Protein AF-A0A9E2YIN1-F1 (afdb_monomer_lite)

Secondary structure (DSSP, 8-state):
-PPPPPPPPPPPPP-HHHHHHHHHHHHHHTTS-TT-----TT-EEEETTEEEEEEEEEE-STTS-TT-TTTTTS--EEEEEEEETTT--EEEEE-----TTHHHHTT---EEE-SSSTTS-EEEGGG-

Radius of gyration: 19.51 Å; chains: 1; bounding box: 66×37×39 Å

Structure (mmCIF, N/CA/C/O backbone):
data_AF-A0A9E2YIN1-F1
#
_entry.id   AF-A0A9E2YIN1-F1
#
loop_
_atom_site.group_PDB
_atom_site.id
_atom_site.type_symbol
_atom_site.label_atom_id
_atom_site.label_alt_id
_atom_site.label_comp_id
_atom_site.label_asym_id
_atom_site.label_entity_id
_atom_site.label_seq_id
_atom_site.pdbx_PDB_ins_code
_atom_site.Cartn_x
_atom_site.Cartn_y
_atom_site.Cartn_z
_atom_site.occupancy
_atom_site.B_iso_or_equiv
_atom_site.auth_seq_id
_atom_site.auth_comp_id
_atom_site.auth_asym_id
_atom_site.auth_atom_id
_atom_site.pdbx_PDB_model_num
ATOM 1 N N . MET A 1 1 ? -46.790 -25.873 -21.685 1.00 51.44 1 MET A N 1
ATOM 2 C CA . MET A 1 1 ? -46.285 -25.419 -20.375 1.00 51.44 1 MET A CA 1
ATOM 3 C C . MET A 1 1 ? -44.966 -24.731 -20.684 1.00 51.44 1 MET A C 1
ATOM 5 O O . MET A 1 1 ? -44.085 -25.409 -21.189 1.00 51.44 1 MET A O 1
ATOM 9 N N . ALA A 1 2 ? -44.911 -23.400 -20.616 1.00 52.38 2 ALA A N 1
ATOM 10 C CA . ALA A 1 2 ? -43.722 -22.633 -21.004 1.00 52.38 2 ALA A CA 1
ATOM 11 C C . ALA A 1 2 ? -42.735 -22.589 -19.828 1.00 52.38 2 ALA A C 1
ATOM 13 O O . ALA A 1 2 ? -43.175 -22.427 -18.689 1.00 52.38 2 ALA A O 1
ATOM 14 N N . GLU A 1 3 ? -41.443 -22.782 -20.100 1.00 50.84 3 GLU A N 1
ATOM 15 C CA . GLU A 1 3 ? -40.378 -22.613 -19.105 1.00 50.84 3 GLU A CA 1
ATOM 16 C C . GLU A 1 3 ? -40.342 -21.162 -18.599 1.00 50.84 3 GLU A C 1
ATOM 18 O O . GLU A 1 3 ? -40.541 -20.240 -19.396 1.00 50.84 3 GLU A O 1
ATOM 23 N N . PRO A 1 4 ? -40.119 -20.938 -17.292 1.00 63.31 4 PRO A N 1
ATOM 24 C CA . PRO A 1 4 ? -39.957 -19.596 -16.756 1.00 63.31 4 PRO A CA 1
ATOM 25 C C . PRO A 1 4 ? -38.671 -18.969 -17.303 1.00 63.31 4 PRO A C 1
ATOM 27 O O . PRO A 1 4 ? -37.609 -19.588 -17.306 1.00 63.31 4 PRO A O 1
ATOM 30 N N . GLU A 1 5 ? -38.795 -17.730 -17.767 1.00 61.91 5 GLU A N 1
ATOM 31 C CA . GLU A 1 5 ? -37.698 -16.919 -18.286 1.00 61.91 5 GLU A CA 1
ATOM 32 C C . GLU A 1 5 ? -36.596 -16.764 -17.215 1.00 61.91 5 GLU A C 1
ATOM 34 O O . GLU A 1 5 ? -36.911 -16.477 -16.053 1.00 61.91 5 GLU A O 1
ATOM 39 N N . PRO A 1 6 ? -35.311 -16.990 -17.551 1.00 69.25 6 PRO A N 1
ATOM 40 C CA . PRO A 1 6 ? -34.226 -16.892 -16.585 1.00 69.25 6 PRO A CA 1
ATOM 41 C C . PRO A 1 6 ? -34.113 -15.457 -16.066 1.00 69.25 6 PRO A C 1
ATOM 43 O O . PRO A 1 6 ? -34.046 -14.502 -16.838 1.00 69.25 6 PRO A O 1
ATOM 46 N N . ALA A 1 7 ? -34.086 -15.309 -14.740 1.00 68.88 7 ALA A N 1
ATOM 47 C CA . ALA A 1 7 ? -33.934 -14.013 -14.098 1.00 68.88 7 ALA A CA 1
ATOM 48 C C . ALA A 1 7 ? -32.622 -13.352 -14.550 1.00 68.88 7 ALA A C 1
ATOM 50 O O . ALA A 1 7 ? -31.533 -13.879 -14.316 1.00 68.88 7 ALA A O 1
ATOM 51 N N . MET A 1 8 ? -32.740 -12.193 -15.199 1.00 67.06 8 MET A N 1
ATOM 52 C CA . MET A 1 8 ? -31.604 -11.342 -15.541 1.00 67.06 8 MET A CA 1
ATOM 53 C C . MET A 1 8 ? -30.838 -10.978 -14.258 1.00 67.06 8 MET A C 1
ATOM 55 O O . MET A 1 8 ? -31.461 -10.472 -13.319 1.00 67.06 8 MET A O 1
ATOM 59 N N . PRO A 1 9 ? -29.514 -11.208 -14.183 1.00 64.81 9 PRO A N 1
ATOM 60 C CA . PRO A 1 9 ? -28.732 -10.801 -13.026 1.00 64.81 9 PRO A CA 1
ATOM 61 C C . PRO A 1 9 ? -28.793 -9.277 -12.889 1.00 64.81 9 PRO A C 1
ATOM 63 O O . PRO A 1 9 ? -28.472 -8.538 -13.820 1.00 64.81 9 PRO A O 1
ATOM 66 N N . THR A 1 10 ? -29.232 -8.797 -11.728 1.00 65.88 10 THR A N 1
ATOM 67 C CA . THR A 1 10 ? -29.181 -7.370 -11.397 1.00 65.88 10 THR A CA 1
ATOM 68 C C . THR A 1 10 ? -27.727 -6.891 -11.404 1.00 65.88 10 THR A C 1
ATOM 70 O O . THR A 1 10 ? -26.881 -7.566 -10.811 1.00 65.88 10 THR A O 1
ATOM 73 N N . PRO A 1 11 ? -27.420 -5.735 -12.023 1.00 62.16 11 PRO A N 1
ATOM 74 C CA . PRO A 1 11 ? -26.081 -5.160 -11.982 1.00 62.16 11 PRO A CA 1
ATOM 75 C C . PRO A 1 11 ? -25.655 -4.925 -10.532 1.00 62.16 11 PRO A C 1
ATOM 77 O O . PRO A 1 11 ? -26.439 -4.413 -9.731 1.00 62.16 11 PRO A O 1
ATOM 80 N N . SER A 1 12 ? -24.420 -5.280 -10.188 1.00 73.75 12 SER A N 1
ATOM 81 C CA . SER A 1 12 ? -23.845 -4.921 -8.896 1.00 73.75 12 SER A CA 1
ATOM 82 C C . SER A 1 12 ? -23.711 -3.399 -8.804 1.00 73.75 12 SER A C 1
ATOM 84 O O . SER A 1 12 ? -23.042 -2.759 -9.615 1.00 73.75 12 SER A O 1
ATOM 86 N N . THR A 1 13 ? -24.360 -2.799 -7.809 1.00 84.81 13 THR A N 1
ATOM 87 C CA . THR A 1 13 ? -24.175 -1.380 -7.497 1.00 84.81 13 THR A CA 1
ATOM 88 C C . THR A 1 13 ? -22.783 -1.182 -6.901 1.00 84.81 13 THR A C 1
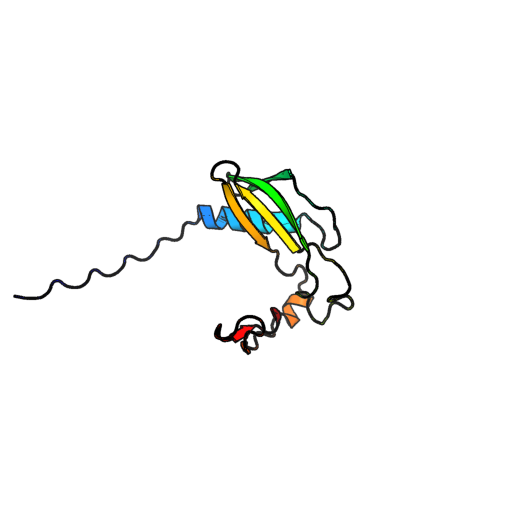ATOM 90 O O . THR A 1 13 ? -22.422 -1.848 -5.932 1.00 84.81 13 THR A O 1
ATOM 93 N N . VAL A 1 14 ? -22.003 -0.256 -7.459 1.00 84.81 14 VAL A N 1
ATOM 94 C CA . VAL A 1 14 ? -20.684 0.113 -6.925 1.00 84.81 14 VAL A CA 1
ATOM 95 C C . VAL A 1 14 ? -20.828 0.669 -5.503 1.00 84.81 14 VAL A C 1
ATOM 97 O O . VAL A 1 14 ? -21.575 1.623 -5.277 1.00 84.81 14 VAL A O 1
ATOM 100 N N . ASN A 1 15 ? -20.080 0.109 -4.547 1.00 91.38 15 ASN A N 1
ATOM 101 C CA . ASN A 1 15 ? -19.981 0.646 -3.190 1.00 91.38 15 ASN A CA 1
ATOM 102 C C . ASN A 1 15 ? -18.924 1.761 -3.139 1.00 91.38 15 ASN A C 1
ATOM 104 O O . ASN A 1 15 ? -17.736 1.516 -2.936 1.00 91.38 15 ASN A O 1
ATOM 108 N N . VAL A 1 16 ? -19.368 3.004 -3.331 1.00 91.50 16 VAL A N 1
ATOM 109 C CA . VAL A 1 16 ? -18.485 4.182 -3.375 1.00 91.50 16 VAL A CA 1
ATOM 110 C C . VAL A 1 16 ? -17.755 4.410 -2.047 1.00 91.50 16 VAL A C 1
ATOM 112 O O . VAL A 1 16 ? -16.597 4.817 -2.053 1.00 91.50 16 VAL A O 1
ATOM 115 N N . THR A 1 17 ? -18.387 4.117 -0.909 1.00 93.25 17 THR A N 1
ATOM 116 C CA . THR A 1 17 ? -17.756 4.272 0.411 1.00 93.25 17 THR A CA 1
ATOM 117 C C . THR A 1 17 ? -16.545 3.359 0.553 1.00 93.25 17 THR A C 1
ATOM 119 O O . THR A 1 17 ? -15.476 3.814 0.952 1.00 93.25 17 THR A O 1
ATOM 122 N N . GLN A 1 18 ? -16.688 2.097 0.150 1.00 93.12 18 GLN A N 1
ATOM 123 C CA . GLN A 1 18 ? -15.590 1.135 0.169 1.00 93.12 18 GLN A CA 1
ATOM 124 C C . GLN A 1 18 ? -14.479 1.518 -0.823 1.00 93.12 18 GLN A C 1
ATOM 126 O O . GLN A 1 18 ? -13.297 1.407 -0.506 1.00 93.12 18 GLN A O 1
ATOM 131 N N . ALA A 1 19 ? -14.840 2.036 -2.000 1.00 92.69 19 ALA A N 1
ATOM 132 C CA . ALA A 1 19 ? -13.857 2.535 -2.959 1.00 92.69 19 ALA A CA 1
ATOM 133 C C . ALA A 1 19 ? -13.032 3.703 -2.383 1.00 92.69 19 ALA A C 1
ATOM 135 O O . ALA A 1 19 ? -11.810 3.713 -2.502 1.00 92.69 19 ALA A O 1
ATOM 136 N N . ILE A 1 20 ? -13.679 4.659 -1.704 1.00 94.19 20 ILE A N 1
ATOM 137 C CA . ILE A 1 20 ? -12.998 5.787 -1.048 1.00 94.19 20 ILE A CA 1
ATOM 138 C C . ILE A 1 20 ? -12.091 5.302 0.089 1.00 94.19 20 ILE A C 1
ATOM 140 O O . ILE A 1 20 ? -10.967 5.785 0.208 1.00 94.19 20 ILE A O 1
ATOM 144 N N . GLN A 1 21 ? -12.549 4.346 0.900 1.00 95.62 21 GLN A N 1
ATOM 145 C CA . GLN A 1 21 ? -11.752 3.728 1.964 1.00 95.62 21 GLN A CA 1
ATOM 146 C C . GLN A 1 21 ? -10.437 3.163 1.417 1.00 95.62 21 GLN A C 1
ATOM 148 O O . GLN A 1 21 ? -9.368 3.519 1.912 1.00 95.62 21 GLN A O 1
ATOM 153 N N . PHE A 1 22 ? -10.487 2.343 0.366 1.00 95.44 22 PHE A N 1
ATOM 154 C CA . PHE A 1 22 ? -9.270 1.766 -0.208 1.00 95.44 22 PHE A CA 1
ATOM 155 C C . PHE A 1 22 ? -8.410 2.792 -0.950 1.00 95.44 22 PHE A C 1
ATOM 157 O O . PHE A 1 22 ? -7.188 2.732 -0.847 1.00 95.44 22 PHE A O 1
ATOM 164 N N . ALA A 1 23 ? -9.009 3.786 -1.610 1.00 93.81 23 ALA A N 1
ATOM 165 C CA . ALA A 1 23 ? -8.252 4.885 -2.206 1.00 93.81 23 ALA A CA 1
ATOM 166 C C . ALA A 1 23 ? -7.465 5.679 -1.149 1.00 93.81 23 ALA A C 1
ATOM 168 O O . ALA A 1 23 ? -6.315 6.044 -1.376 1.00 93.81 23 ALA A O 1
ATOM 169 N N . GLN A 1 24 ? -8.051 5.912 0.027 1.00 95.81 24 GLN A N 1
ATOM 170 C CA . GLN A 1 24 ? -7.358 6.565 1.140 1.00 95.81 24 GLN A CA 1
ATOM 171 C C . GLN A 1 24 ? -6.263 5.682 1.744 1.00 95.81 24 GLN A C 1
ATOM 173 O O . GLN A 1 24 ? -5.221 6.204 2.133 1.00 95.81 24 GLN A O 1
ATOM 178 N N . LEU A 1 25 ? -6.470 4.362 1.781 1.00 95.50 25 LEU A N 1
ATOM 179 C CA . LEU A 1 25 ? -5.455 3.410 2.227 1.00 95.50 25 LEU A CA 1
ATOM 180 C C . LEU A 1 25 ? -4.232 3.419 1.297 1.00 95.50 25 LEU A C 1
ATOM 182 O O . LEU A 1 25 ? -3.106 3.487 1.776 1.00 95.50 25 LEU A O 1
ATOM 186 N N . VAL A 1 26 ? -4.453 3.432 -0.021 1.00 94.38 26 VAL A N 1
ATOM 187 C CA . VAL A 1 26 ? -3.383 3.608 -1.016 1.00 94.38 26 VAL A CA 1
ATOM 188 C C . VAL A 1 26 ? -2.744 4.988 -0.874 1.00 94.38 26 VAL A C 1
ATOM 190 O O . VAL A 1 26 ? -1.531 5.102 -0.824 1.00 94.38 26 VAL A O 1
ATOM 193 N N . ASN A 1 27 ? -3.524 6.058 -0.713 1.00 93.12 27 ASN A N 1
ATOM 194 C CA . ASN A 1 27 ? -2.957 7.394 -0.517 1.00 93.12 27 ASN A CA 1
ATOM 195 C C . ASN A 1 27 ? -2.048 7.483 0.727 1.00 93.12 27 ASN A C 1
ATOM 197 O O . ASN A 1 27 ? -1.092 8.254 0.741 1.00 93.12 27 ASN A O 1
ATOM 201 N N . ALA A 1 28 ? -2.315 6.692 1.770 1.00 92.94 28 ALA A N 1
ATOM 202 C CA .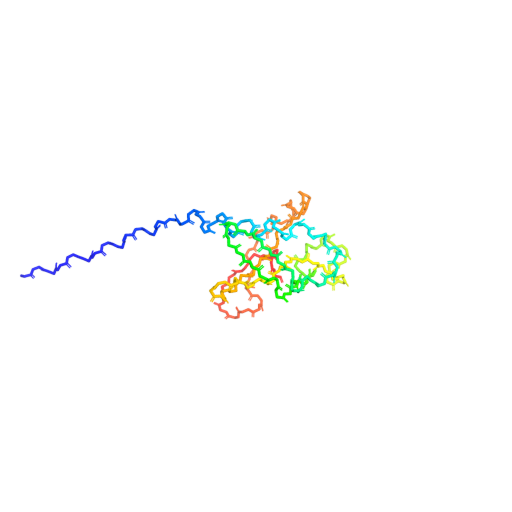 ALA A 1 28 ? -1.487 6.661 2.971 1.00 92.94 28 ALA A CA 1
ATOM 203 C C . ALA A 1 28 ? -0.072 6.108 2.728 1.00 92.94 28 ALA A C 1
ATOM 205 O O . ALA A 1 28 ? 0.851 6.490 3.448 1.00 92.94 28 ALA A O 1
ATOM 206 N N . THR A 1 29 ? 0.134 5.256 1.718 1.00 91.94 29 THR A N 1
ATOM 207 C CA . THR A 1 29 ? 1.467 4.707 1.417 1.00 91.94 29 THR A CA 1
ATOM 208 C C . THR A 1 29 ? 2.413 5.786 0.888 1.00 91.94 29 THR A C 1
ATOM 210 O O . THR A 1 29 ? 3.598 5.754 1.203 1.00 91.94 29 THR A O 1
ATOM 213 N N . TYR A 1 30 ? 1.889 6.802 0.194 1.00 89.31 30 TYR A N 1
ATOM 214 C CA . TYR A 1 30 ? 2.657 7.951 -0.313 1.00 89.31 30 TYR A CA 1
ATOM 215 C C . TYR A 1 30 ? 3.188 8.890 0.786 1.00 89.31 30 TYR A C 1
ATOM 217 O O . TYR A 1 30 ? 3.959 9.804 0.505 1.00 89.31 30 TYR A O 1
ATOM 225 N N . ALA A 1 31 ? 2.803 8.691 2.053 1.00 87.69 31 ALA A N 1
ATOM 226 C CA . ALA A 1 31 ? 3.418 9.401 3.177 1.00 87.69 31 ALA A CA 1
ATOM 227 C C . ALA A 1 31 ? 4.814 8.853 3.539 1.00 87.69 31 ALA A C 1
ATOM 229 O O . ALA A 1 31 ? 5.548 9.499 4.290 1.00 87.69 31 ALA A O 1
ATOM 230 N N . THR A 1 32 ? 5.172 7.667 3.036 1.00 85.88 32 THR A N 1
ATOM 231 C CA . THR A 1 32 ? 6.485 7.045 3.233 1.00 85.88 32 THR A CA 1
ATOM 232 C C . THR A 1 32 ? 7.327 7.277 1.988 1.00 85.88 32 THR A C 1
ATOM 234 O O . THR A 1 32 ? 6.937 6.890 0.889 1.00 85.88 32 THR A O 1
ATOM 237 N N . LEU A 1 33 ? 8.486 7.917 2.153 1.00 86.25 33 LEU A N 1
ATOM 238 C CA . LEU A 1 33 ? 9.405 8.120 1.035 1.00 86.25 33 LEU A CA 1
ATOM 239 C C . LEU A 1 33 ? 9.922 6.763 0.525 1.00 86.25 33 LEU A C 1
ATOM 241 O O . LEU A 1 33 ? 10.164 5.880 1.347 1.00 86.25 33 LEU A O 1
ATOM 245 N N . PRO A 1 34 ? 10.169 6.604 -0.790 1.00 83.38 34 PRO A N 1
ATOM 246 C CA . PRO A 1 34 ? 10.704 5.366 -1.359 1.00 83.38 34 PRO A CA 1
ATOM 247 C C . PRO A 1 34 ? 11.903 4.775 -0.599 1.00 83.38 34 PRO A C 1
ATOM 249 O O . PRO A 1 34 ? 11.906 3.588 -0.294 1.00 83.38 34 PRO A O 1
ATOM 252 N N . GLY A 1 35 ? 12.881 5.608 -0.233 1.00 84.75 35 GLY A N 1
ATOM 253 C CA . GLY A 1 35 ? 14.083 5.177 0.491 1.00 84.75 35 GLY A CA 1
ATOM 254 C C . GLY A 1 35 ? 13.927 5.039 2.012 1.00 84.75 35 GLY A C 1
ATOM 255 O O . GLY A 1 35 ? 14.919 4.802 2.698 1.00 84.75 35 GLY A O 1
ATOM 256 N N . ASP A 1 36 ? 12.729 5.231 2.574 1.00 89.25 36 ASP A N 1
ATOM 257 C CA . ASP A 1 36 ? 12.484 4.986 3.999 1.00 89.25 36 ASP A CA 1
ATOM 258 C C . ASP A 1 36 ? 12.194 3.499 4.242 1.00 89.25 36 ASP A C 1
ATOM 260 O O . ASP A 1 36 ? 11.074 3.021 4.061 1.00 89.25 36 ASP A O 1
ATOM 264 N N . LEU A 1 37 ? 13.223 2.783 4.700 1.00 92.00 37 LEU A N 1
ATOM 265 C CA . LEU A 1 37 ? 13.181 1.348 5.006 1.00 92.00 37 LEU A CA 1
ATOM 266 C C . LEU A 1 37 ? 12.700 1.033 6.429 1.00 92.00 37 LEU A C 1
ATOM 268 O O . LEU A 1 37 ? 12.887 -0.073 6.946 1.00 92.00 37 LEU A O 1
ATOM 272 N N . THR A 1 38 ? 12.097 2.008 7.109 1.00 95.12 38 THR A N 1
ATOM 273 C CA . THR A 1 38 ? 11.533 1.786 8.438 1.00 95.12 38 THR A CA 1
ATOM 274 C C . THR A 1 38 ? 10.285 0.915 8.335 1.00 95.12 38 THR A C 1
ATOM 276 O O . THR A 1 38 ? 9.265 1.323 7.774 1.00 95.12 38 THR A O 1
ATOM 279 N N . ASN A 1 39 ? 10.320 -0.265 8.964 1.00 95.44 39 ASN A N 1
ATOM 280 C CA . ASN A 1 39 ? 9.121 -1.087 9.088 1.00 95.44 39 ASN A CA 1
ATOM 281 C C . ASN A 1 39 ? 8.094 -0.385 9.990 1.00 95.44 39 ASN A C 1
ATOM 283 O O . ASN A 1 39 ? 8.383 -0.057 11.142 1.00 95.44 39 ASN A O 1
ATOM 287 N N . ARG A 1 40 ? 6.887 -0.174 9.462 1.00 95.62 40 ARG A N 1
ATOM 288 C CA . ARG A 1 40 ? 5.785 0.537 10.120 1.00 95.62 40 ARG A CA 1
ATOM 289 C C . ARG A 1 40 ? 4.863 -0.379 10.933 1.00 95.62 40 ARG A C 1
ATOM 291 O O . ARG A 1 40 ? 3.798 0.062 11.352 1.00 95.62 40 ARG A O 1
ATOM 298 N N . ALA A 1 41 ? 5.241 -1.636 11.162 1.00 97.38 41 ALA A N 1
ATOM 299 C CA . ALA A 1 41 ? 4.475 -2.581 11.974 1.00 97.38 41 ALA A CA 1
ATOM 300 C C . ALA A 1 41 ? 4.007 -1.974 13.316 1.00 97.38 41 ALA A C 1
ATOM 302 O O . ALA A 1 41 ? 4.782 -1.354 14.047 1.00 97.38 41 ALA A O 1
ATOM 303 N N . GLY A 1 42 ? 2.729 -2.161 13.644 1.00 97.19 42 GLY A N 1
ATOM 304 C CA . GLY A 1 42 ? 2.071 -1.617 14.834 1.00 97.19 42 GLY A CA 1
ATOM 305 C C . GLY A 1 42 ? 1.591 -0.167 14.707 1.00 97.19 42 GLY A C 1
ATOM 306 O O . GLY A 1 42 ? 0.953 0.337 15.630 1.00 97.19 42 GLY A O 1
ATOM 307 N N . GLN A 1 43 ? 1.865 0.519 13.594 1.00 97.31 43 GLN A N 1
ATOM 308 C CA . GLN A 1 43 ? 1.342 1.862 13.359 1.00 97.31 43 GLN A CA 1
ATOM 309 C C . GLN A 1 43 ? -0.176 1.820 13.139 1.00 97.31 43 GLN A C 1
ATOM 311 O O . GLN A 1 43 ? -0.668 1.067 12.301 1.00 97.31 43 GLN A O 1
ATOM 316 N N . ALA A 1 44 ? -0.908 2.676 13.853 1.00 97.19 44 ALA A N 1
ATOM 317 C CA . ALA A 1 44 ? -2.330 2.890 13.610 1.00 97.19 44 ALA A CA 1
ATOM 318 C C . ALA A 1 44 ? -2.551 3.753 12.357 1.00 97.19 44 ALA A C 1
ATOM 320 O O . ALA A 1 44 ? -1.840 4.739 12.127 1.00 97.19 44 ALA A O 1
ATOM 321 N N . LEU A 1 45 ? -3.563 3.401 11.572 1.00 95.69 45 LEU A N 1
ATOM 322 C CA . LEU A 1 45 ? -3.952 4.079 10.344 1.00 95.69 45 LEU A CA 1
ATOM 323 C C . LEU A 1 45 ? -5.479 4.139 10.258 1.00 95.69 45 LEU A C 1
ATOM 325 O O . LEU A 1 45 ? -6.150 3.165 10.565 1.00 95.69 45 LEU A O 1
ATOM 329 N N . SER A 1 46 ? -6.034 5.264 9.807 1.00 96.12 46 SER A N 1
ATOM 330 C CA . SER A 1 46 ? -7.478 5.394 9.586 1.00 96.12 46 SER A CA 1
ATOM 331 C C . SER A 1 46 ? -7.747 5.793 8.140 1.00 96.12 46 SER A C 1
ATOM 333 O O . SER A 1 46 ? -7.150 6.745 7.632 1.00 96.12 46 SER A O 1
ATOM 335 N N . ALA A 1 47 ? -8.625 5.051 7.468 1.00 95.31 47 ALA A N 1
ATOM 336 C CA . ALA A 1 47 ? -8.999 5.263 6.075 1.00 95.31 47 ALA A CA 1
ATOM 337 C C . ALA A 1 47 ? -10.494 4.982 5.892 1.00 95.31 47 ALA A C 1
ATOM 339 O O . ALA A 1 47 ? -11.000 3.932 6.273 1.00 95.31 47 ALA A O 1
ATOM 340 N N . GLY A 1 48 ? -11.232 5.937 5.332 1.00 92.69 48 GLY A N 1
ATOM 341 C CA . GLY A 1 48 ? -12.673 5.829 5.093 1.00 92.69 48 GLY A CA 1
ATOM 342 C C . GLY A 1 48 ? -13.520 5.699 6.362 1.00 92.69 48 GLY A C 1
ATOM 343 O O . GLY A 1 48 ? -14.654 5.239 6.280 1.00 92.69 48 GLY A O 1
ATOM 344 N N . GLY A 1 49 ? -12.985 6.078 7.528 1.00 92.81 49 GLY A N 1
ATOM 345 C CA . GLY A 1 49 ? -13.621 5.843 8.831 1.00 92.81 49 GLY A CA 1
ATOM 346 C C . GLY A 1 49 ? -13.439 4.421 9.373 1.00 92.81 49 GLY A C 1
ATOM 347 O O . GLY A 1 49 ? -14.110 4.050 10.337 1.00 92.81 49 GLY A O 1
ATOM 348 N N . VAL A 1 50 ? -12.555 3.634 8.755 1.00 96.44 50 VAL A N 1
ATOM 349 C CA . VAL A 1 50 ? -12.117 2.322 9.232 1.00 96.44 50 VAL A CA 1
ATOM 350 C C . VAL A 1 50 ? -10.713 2.445 9.801 1.00 96.44 50 VAL A C 1
ATOM 352 O O . VAL A 1 50 ? -9.840 3.056 9.183 1.00 96.44 50 VAL A O 1
ATOM 355 N N . ASP A 1 51 ? -10.522 1.859 10.977 1.00 98.06 51 ASP A N 1
ATOM 356 C CA . ASP A 1 51 ? -9.249 1.846 11.682 1.00 98.06 51 ASP A CA 1
ATOM 357 C C . ASP A 1 51 ? -8.515 0.533 11.403 1.00 98.06 51 ASP A C 1
ATOM 359 O O . ASP A 1 51 ? -9.104 -0.554 11.412 1.00 98.06 51 ASP A O 1
ATOM 363 N N 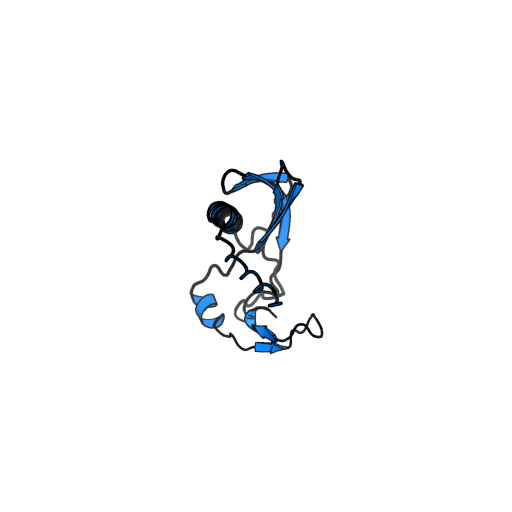. TYR A 1 52 ? -7.226 0.666 11.124 1.00 98.31 52 TYR A N 1
ATOM 364 C CA . TYR A 1 52 ? -6.321 -0.413 10.790 1.00 98.31 52 TYR A CA 1
ATOM 365 C C . TYR A 1 52 ? -5.054 -0.325 11.626 1.00 98.31 52 TYR A C 1
ATOM 367 O O . TYR A 1 52 ? -4.540 0.760 11.917 1.00 98.31 52 TYR A O 1
ATOM 375 N N . THR A 1 53 ? -4.459 -1.486 11.850 1.00 98.44 53 THR A N 1
ATOM 376 C CA . THR A 1 53 ? -3.090 -1.622 12.323 1.00 98.44 53 THR A CA 1
ATOM 377 C C . THR A 1 53 ? -2.206 -2.107 11.180 1.00 98.44 53 THR A C 1
ATOM 379 O O . THR A 1 53 ? -2.494 -3.116 10.531 1.00 98.44 53 THR A O 1
ATOM 382 N N . VAL A 1 54 ? -1.104 -1.404 10.923 1.00 97.88 54 VAL A N 1
ATOM 383 C CA . VAL A 1 54 ? -0.087 -1.869 9.975 1.00 97.88 54 VAL A CA 1
ATOM 384 C C . VAL A 1 54 ? 0.553 -3.137 10.529 1.00 97.88 54 VAL A C 1
ATOM 386 O O . VAL A 1 54 ? 1.100 -3.147 11.630 1.00 97.88 54 VAL A O 1
ATOM 389 N N . VAL A 1 55 ? 0.516 -4.209 9.749 1.00 98.06 55 VAL A N 1
ATOM 390 C CA . VAL A 1 55 ? 1.180 -5.477 10.057 1.00 98.06 55 VAL A CA 1
ATOM 391 C C . VAL A 1 55 ? 2.655 -5.391 9.676 1.00 98.06 55 VAL A C 1
ATOM 393 O O . VAL A 1 55 ? 3.513 -5.766 10.470 1.00 98.06 55 VAL A O 1
ATOM 396 N N . THR A 1 56 ? 2.960 -4.885 8.478 1.00 97.56 56 THR A N 1
ATOM 397 C CA . THR A 1 56 ? 4.335 -4.659 8.007 1.00 97.56 56 THR A CA 1
ATOM 398 C C . THR A 1 56 ? 4.365 -3.721 6.801 1.00 97.56 56 THR A C 1
ATOM 400 O O . THR A 1 56 ? 3.379 -3.604 6.069 1.00 97.56 56 THR A O 1
ATOM 403 N N . THR A 1 57 ? 5.518 -3.097 6.567 1.00 95.62 57 THR A N 1
ATOM 404 C CA . THR A 1 57 ? 5.858 -2.455 5.288 1.00 95.62 57 THR A CA 1
ATOM 405 C C . THR A 1 57 ? 6.241 -3.508 4.241 1.00 95.62 57 THR A C 1
ATOM 407 O O . THR A 1 57 ? 6.794 -4.554 4.593 1.00 95.62 57 THR A O 1
ATOM 410 N N . ILE A 1 58 ? 5.930 -3.235 2.971 1.00 93.81 58 ILE A N 1
ATOM 411 C CA . ILE A 1 58 ? 6.315 -4.030 1.798 1.00 93.81 58 ILE A CA 1
ATOM 412 C C . ILE A 1 58 ? 7.456 -3.314 1.089 1.00 93.81 58 ILE A C 1
ATOM 414 O O . ILE A 1 58 ? 7.359 -2.111 0.830 1.00 93.81 58 ILE A O 1
ATOM 418 N N . TYR A 1 59 ? 8.485 -4.075 0.730 1.00 89.31 59 TYR A N 1
ATOM 419 C CA . TYR A 1 59 ? 9.633 -3.567 0.004 1.00 89.31 59 TYR A CA 1
ATOM 420 C C . TYR A 1 59 ? 9.847 -4.333 -1.295 1.00 89.31 59 TYR A C 1
ATOM 422 O O . TYR A 1 59 ? 9.751 -5.561 -1.304 1.00 89.31 59 TYR A O 1
ATOM 430 N N . ALA A 1 60 ? 10.112 -3.605 -2.374 1.00 83.38 60 ALA A N 1
ATOM 431 C CA . ALA A 1 60 ? 10.440 -4.154 -3.681 1.00 83.38 60 ALA A CA 1
ATOM 432 C C . ALA A 1 60 ? 11.062 -3.054 -4.553 1.00 83.38 60 ALA A C 1
ATOM 434 O O . ALA A 1 60 ? 10.587 -1.921 -4.519 1.00 83.38 60 ALA A O 1
ATOM 435 N N . ASN A 1 61 ? 12.083 -3.385 -5.343 1.00 73.56 61 ASN A N 1
ATOM 436 C CA . ASN A 1 61 ? 12.620 -2.498 -6.389 1.00 73.56 61 ASN A CA 1
ATOM 437 C C . ASN A 1 61 ? 12.836 -3.217 -7.728 1.00 73.56 61 ASN A C 1
ATOM 439 O O . ASN A 1 61 ? 13.382 -2.667 -8.676 1.00 73.56 61 ASN A O 1
ATOM 443 N N . ASP A 1 62 ? 12.436 -4.480 -7.810 1.00 62.97 62 ASP A N 1
ATOM 444 C CA . ASP A 1 62 ? 12.372 -5.262 -9.044 1.00 62.97 62 ASP A CA 1
ATOM 445 C C . ASP A 1 62 ? 11.219 -4.800 -9.952 1.00 62.97 62 ASP A C 1
ATOM 447 O O . ASP A 1 62 ? 11.347 -4.832 -11.179 1.00 62.97 62 ASP A O 1
ATOM 451 N N . LEU A 1 63 ? 10.145 -4.295 -9.336 1.00 60.38 63 LEU A N 1
ATOM 452 C CA . LEU A 1 63 ? 9.012 -3.625 -9.983 1.00 60.38 63 LEU A CA 1
ATOM 453 C C . LEU A 1 63 ? 9.313 -2.187 -10.446 1.00 60.38 63 LEU A C 1
ATOM 455 O O . LEU A 1 63 ? 8.430 -1.548 -11.011 1.00 60.38 63 LEU A O 1
ATOM 459 N N . ALA A 1 64 ? 10.509 -1.647 -10.183 1.00 60.88 64 ALA A N 1
ATOM 460 C CA . ALA A 1 64 ? 10.894 -0.348 -10.727 1.00 60.88 64 ALA A CA 1
ATOM 461 C C . ALA A 1 64 ? 11.121 -0.447 -12.241 1.00 60.88 64 ALA A C 1
ATOM 463 O O . ALA A 1 64 ? 11.492 -1.503 -12.760 1.00 60.88 64 ALA A O 1
ATOM 464 N N . THR A 1 65 ? 10.907 0.660 -12.951 1.00 57.19 65 THR A N 1
ATOM 465 C CA . THR A 1 65 ? 11.166 0.720 -14.396 1.00 57.19 65 THR A CA 1
ATOM 466 C C . THR A 1 65 ? 12.648 0.469 -14.689 1.00 57.19 65 THR A C 1
ATOM 468 O O . THR A 1 65 ? 13.519 0.703 -13.850 1.00 57.19 65 THR A O 1
ATOM 471 N N . ASP A 1 66 ? 12.967 0.007 -15.898 1.00 59.84 66 ASP A N 1
ATOM 472 C CA . ASP A 1 66 ? 14.346 -0.188 -16.375 1.00 59.84 66 ASP A CA 1
ATOM 473 C C . ASP A 1 66 ? 15.200 1.096 -16.364 1.00 59.84 66 ASP A C 1
ATOM 475 O O . ASP A 1 66 ? 16.422 1.038 -16.511 1.00 59.84 66 ASP A O 1
ATOM 479 N N . MET A 1 67 ? 14.562 2.250 -16.165 1.00 54.78 67 MET A N 1
ATOM 480 C CA . MET A 1 67 ? 15.203 3.546 -15.993 1.00 54.78 67 MET A CA 1
ATOM 481 C C . MET A 1 67 ? 15.777 3.783 -14.601 1.00 54.78 67 MET A C 1
ATOM 483 O O . MET A 1 67 ? 16.623 4.672 -14.478 1.00 54.78 67 MET A O 1
ATOM 487 N N . ASP A 1 68 ? 15.330 3.059 -13.572 1.00 59.72 68 ASP A N 1
ATOM 488 C CA . ASP A 1 68 ? 15.959 3.147 -12.260 1.00 59.72 68 ASP A CA 1
A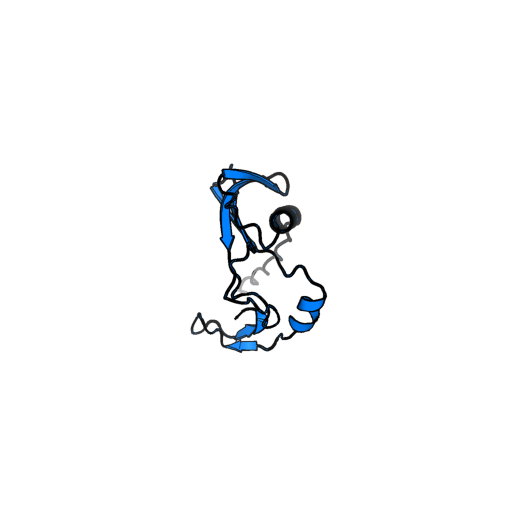TOM 489 C C . ASP A 1 68 ? 17.330 2.451 -12.333 1.00 59.72 68 ASP A C 1
ATOM 491 O O . ASP A 1 68 ? 17.395 1.225 -12.465 1.00 59.72 68 ASP A O 1
ATOM 495 N N . PRO A 1 69 ? 18.454 3.195 -12.277 1.00 62.59 69 PRO A N 1
ATOM 496 C CA . PRO A 1 69 ? 19.778 2.594 -12.352 1.00 62.59 69 PRO A CA 1
ATOM 497 C C . PRO A 1 69 ? 20.087 1.684 -11.157 1.00 62.59 69 PRO A C 1
ATOM 499 O O . PRO A 1 69 ? 21.088 0.973 -11.222 1.00 62.59 69 PRO A O 1
ATOM 502 N N . SER A 1 70 ? 19.277 1.709 -10.091 1.00 65.25 70 SER A N 1
ATOM 503 C CA . SER A 1 70 ? 19.354 0.762 -8.978 1.00 65.25 70 SER A CA 1
ATOM 504 C C . SER A 1 70 ? 18.192 -0.234 -8.933 1.00 65.25 70 SER A C 1
ATOM 506 O O . SER A 1 70 ? 17.991 -0.900 -7.910 1.00 65.25 70 SER A O 1
ATOM 508 N N . ARG A 1 71 ? 17.460 -0.406 -10.048 1.00 65.81 71 ARG A N 1
ATOM 509 C CA . ARG A 1 71 ? 16.450 -1.461 -10.205 1.00 65.81 71 ARG A CA 1
ATOM 510 C C . ARG A 1 71 ? 17.042 -2.805 -9.787 1.00 65.81 71 ARG A C 1
ATOM 512 O O . ARG A 1 71 ? 18.095 -3.205 -10.274 1.00 65.81 71 ARG A O 1
ATOM 519 N N . ALA A 1 72 ? 16.337 -3.501 -8.899 1.00 67.38 72 ALA A N 1
ATOM 520 C CA . ALA A 1 72 ? 16.753 -4.759 -8.267 1.00 67.38 72 ALA A CA 1
ATOM 521 C C . ALA A 1 72 ? 18.022 -4.718 -7.379 1.00 67.38 72 ALA A C 1
ATOM 523 O O . ALA A 1 72 ? 18.318 -5.727 -6.736 1.00 67.38 72 ALA A O 1
ATOM 524 N N . ASP A 1 73 ? 18.730 -3.588 -7.290 1.00 69.31 73 ASP A N 1
ATOM 525 C CA . ASP A 1 73 ? 19.920 -3.413 -6.445 1.00 69.31 73 ASP A CA 1
ATOM 526 C C . ASP A 1 73 ? 19.596 -2.727 -5.105 1.00 69.31 73 ASP A C 1
ATOM 528 O O . ASP A 1 73 ? 20.169 -3.092 -4.075 1.00 69.31 73 ASP A O 1
ATOM 532 N N . ASP A 1 74 ? 18.662 -1.772 -5.102 1.00 78.12 74 ASP A N 1
ATOM 533 C CA . ASP A 1 74 ? 18.193 -1.093 -3.889 1.00 78.12 74 ASP A CA 1
ATOM 534 C C . ASP A 1 74 ? 16.898 -1.707 -3.345 1.00 78.12 74 ASP A C 1
ATOM 536 O O . ASP A 1 74 ? 16.093 -2.277 -4.074 1.00 78.12 74 ASP A O 1
ATOM 540 N N . GLU A 1 75 ? 16.668 -1.576 -2.040 1.00 81.62 75 GLU A N 1
ATOM 541 C CA . GLU A 1 75 ? 15.371 -1.872 -1.435 1.00 81.62 75 GLU A CA 1
ATOM 542 C C . GLU A 1 75 ? 14.541 -0.582 -1.401 1.00 81.62 75 GLU A C 1
ATOM 544 O O . GLU A 1 75 ? 15.042 0.476 -1.018 1.00 81.62 75 GLU A O 1
ATOM 549 N N . VAL A 1 76 ? 13.272 -0.657 -1.808 1.00 83.69 76 VAL A N 1
ATOM 550 C CA . VAL A 1 76 ? 12.364 0.497 -1.861 1.00 83.69 76 VAL A CA 1
ATOM 551 C C . VAL A 1 76 ? 11.057 0.151 -1.168 1.00 83.69 76 VAL A C 1
ATOM 553 O O . VAL A 1 76 ? 10.473 -0.899 -1.410 1.00 83.69 76 VAL A O 1
ATOM 556 N N . SER A 1 77 ? 10.575 1.041 -0.303 1.00 89.38 77 SER A N 1
ATOM 557 C CA . SER A 1 77 ? 9.263 0.923 0.338 1.00 89.38 77 SER A CA 1
ATOM 558 C C . SER A 1 77 ? 8.154 1.197 -0.672 1.00 89.38 77 SER A C 1
ATOM 560 O O . SER A 1 77 ? 8.081 2.299 -1.212 1.00 89.38 77 SER A O 1
ATOM 562 N N . ILE A 1 78 ? 7.293 0.209 -0.935 1.00 89.50 78 ILE A N 1
ATOM 563 C CA . ILE A 1 78 ? 6.251 0.280 -1.978 1.00 89.50 78 ILE A CA 1
ATOM 564 C C . ILE A 1 78 ? 4.824 0.148 -1.444 1.00 89.50 78 ILE A C 1
ATOM 566 O O . ILE A 1 78 ? 3.859 0.323 -2.189 1.00 89.50 78 ILE A O 1
ATOM 570 N N . GLY A 1 79 ? 4.649 -0.177 -0.166 1.00 93.69 79 GLY A N 1
ATOM 571 C CA . GLY A 1 79 ? 3.312 -0.441 0.341 1.00 93.69 79 GLY A CA 1
ATOM 572 C C . GLY A 1 79 ? 3.247 -0.899 1.783 1.00 93.69 79 GLY A C 1
ATOM 573 O O . GLY A 1 79 ? 4.251 -0.981 2.491 1.00 93.69 79 GLY A O 1
ATOM 574 N N . LEU A 1 80 ? 2.028 -1.206 2.212 1.00 96.62 80 LEU A N 1
ATOM 575 C CA . LEU A 1 80 ? 1.704 -1.643 3.563 1.00 96.62 80 LEU A CA 1
ATOM 576 C C . LEU A 1 80 ? 0.765 -2.848 3.509 1.00 96.62 80 LEU A C 1
ATOM 578 O O . LEU A 1 80 ? -0.176 -2.888 2.713 1.00 96.62 80 LEU A O 1
ATOM 582 N N . ILE A 1 81 ? 0.982 -3.798 4.414 1.00 97.50 81 ILE A N 1
ATOM 583 C CA . ILE A 1 81 ? -0.032 -4.780 4.797 1.00 97.50 81 ILE A CA 1
ATOM 584 C C . ILE A 1 81 ? -0.712 -4.245 6.051 1.00 97.50 81 ILE A C 1
ATOM 586 O O . ILE A 1 81 ? -0.049 -4.010 7.061 1.00 97.50 81 ILE A O 1
ATOM 590 N N . CYS A 1 82 ? -2.026 -4.072 5.996 1.00 97.75 82 CYS A N 1
ATOM 591 C CA . CYS A 1 82 ? -2.846 -3.536 7.076 1.00 97.75 82 CYS A CA 1
ATOM 592 C C . CYS A 1 82 ? -3.903 -4.561 7.487 1.00 97.75 82 CYS A C 1
ATOM 594 O O . CYS A 1 82 ? -4.461 -5.252 6.636 1.00 97.75 82 CYS A O 1
ATOM 596 N N . GLN A 1 83 ? -4.208 -4.628 8.779 1.00 98.38 83 GLN A N 1
ATOM 597 C CA . GLN A 1 83 ? -5.320 -5.408 9.308 1.00 98.38 83 GLN A CA 1
ATOM 598 C C . GLN A 1 83 ? -6.362 -4.464 9.899 1.00 98.38 83 GLN A C 1
ATOM 600 O O . GLN A 1 83 ? -6.013 -3.591 10.687 1.00 98.38 83 GLN A O 1
ATOM 6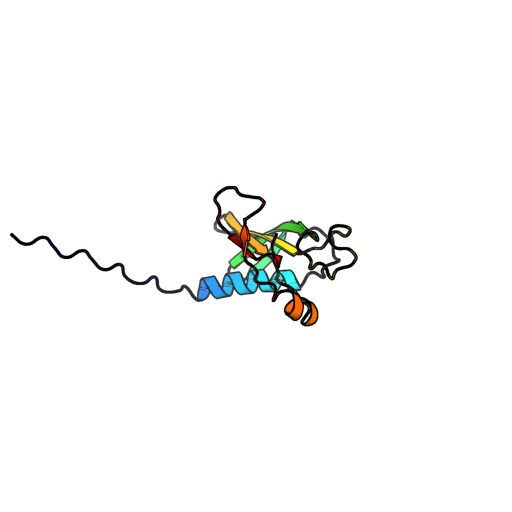05 N N . GLU A 1 84 ? -7.623 -4.618 9.505 1.00 97.75 84 GLU A N 1
ATOM 606 C CA . GLU A 1 84 ? -8.735 -3.870 10.085 1.00 97.75 84 GLU A CA 1
ATOM 607 C C . GLU A 1 84 ? -8.964 -4.312 11.535 1.00 97.75 84 GLU A C 1
ATOM 609 O O . GLU A 1 84 ? -9.122 -5.501 11.820 1.00 97.75 84 GLU A O 1
ATOM 614 N N . ASP A 1 85 ? -9.057 -3.350 12.453 1.00 97.25 85 ASP A N 1
ATOM 615 C CA . ASP A 1 85 ? -9.071 -3.628 13.893 1.00 97.25 85 ASP A CA 1
ATOM 616 C C . ASP A 1 85 ? -10.363 -4.322 14.368 1.00 97.25 85 ASP A C 1
ATOM 618 O O . ASP A 1 85 ? -10.371 -5.011 15.391 1.00 97.25 85 ASP A O 1
ATOM 622 N N . LYS A 1 86 ? -11.483 -4.132 13.656 1.00 96.69 86 LYS A N 1
ATOM 623 C CA . LYS A 1 86 ? -12.805 -4.653 14.059 1.00 96.69 86 LYS A CA 1
ATOM 624 C C . LYS A 1 86 ? -13.120 -6.023 13.477 1.00 96.69 86 LYS A C 1
ATOM 626 O O . LYS A 1 86 ? -13.710 -6.853 14.167 1.00 96.69 86 LYS A O 1
ATOM 631 N N . THR A 1 87 ? -12.802 -6.225 12.205 1.00 96.44 87 THR A N 1
ATOM 632 C CA . THR A 1 87 ? -13.154 -7.435 11.447 1.00 96.44 87 THR A CA 1
ATOM 633 C C . THR A 1 87 ? -11.993 -8.422 11.391 1.00 96.44 87 THR A C 1
ATOM 635 O O . THR A 1 87 ? -12.224 -9.627 11.311 1.00 96.44 87 THR A O 1
ATOM 638 N N . GLY A 1 88 ? -10.753 -7.929 11.477 1.00 95.38 88 GLY A N 1
ATOM 639 C CA . GLY A 1 88 ? -9.547 -8.702 11.208 1.00 95.38 88 GLY A CA 1
ATOM 640 C C . GLY A 1 88 ? -9.231 -8.855 9.717 1.00 95.38 88 GLY A C 1
ATOM 641 O O . GLY A 1 88 ? -8.273 -9.564 9.397 1.00 95.38 88 GLY A O 1
ATOM 642 N N . ASP A 1 89 ? -9.994 -8.211 8.826 1.00 96.44 89 ASP A N 1
ATOM 643 C CA . ASP A 1 89 ? -9.769 -8.250 7.380 1.00 96.44 89 ASP A CA 1
ATOM 644 C C . ASP A 1 89 ? -8.405 -7.654 7.019 1.00 96.44 89 ASP A C 1
ATOM 646 O O . ASP A 1 89 ? -7.953 -6.676 7.616 1.00 96.44 89 ASP A O 1
ATOM 650 N N . VAL A 1 90 ? -7.736 -8.248 6.030 1.00 96.94 90 VAL A N 1
ATOM 651 C CA . VAL A 1 90 ? -6.405 -7.813 5.590 1.00 96.94 90 VAL A CA 1
ATOM 652 C C . VAL A 1 90 ? -6.517 -7.049 4.280 1.00 96.94 90 VAL A C 1
ATOM 654 O O . VAL A 1 90 ? -7.097 -7.535 3.310 1.00 96.94 90 VAL A O 1
ATOM 657 N N . ALA A 1 91 ? -5.902 -5.872 4.244 1.00 96.50 91 ALA A N 1
ATOM 658 C CA . ALA A 1 91 ? -5.755 -5.058 3.052 1.00 96.50 91 ALA A CA 1
ATOM 659 C C . ALA A 1 91 ? -4.271 -4.884 2.717 1.00 96.50 91 ALA A C 1
ATOM 661 O O . ALA A 1 91 ? -3.452 -4.579 3.584 1.00 96.50 91 ALA A O 1
ATOM 662 N N . ILE A 1 92 ? -3.934 -5.065 1.442 1.00 96.69 92 ILE A N 1
ATOM 663 C CA . ILE A 1 92 ? -2.587 -4.855 0.910 1.00 96.69 92 ILE A CA 1
ATOM 664 C C . ILE A 1 92 ? -2.648 -3.605 0.039 1.00 96.69 92 ILE A C 1
ATOM 666 O O . ILE A 1 92 ? -3.257 -3.621 -1.030 1.00 96.69 92 ILE A O 1
ATOM 670 N N . ALA A 1 93 ? -2.067 -2.512 0.524 1.00 94.56 93 ALA A N 1
ATOM 671 C CA . ALA A 1 93 ? -2.002 -1.251 -0.199 1.00 94.56 93 ALA A CA 1
ATOM 672 C C . ALA A 1 93 ? -0.636 -1.135 -0.872 1.00 94.56 93 ALA A C 1
ATOM 674 O O . ALA A 1 93 ? 0.386 -1.076 -0.190 1.00 94.56 93 ALA A O 1
ATOM 675 N N . ILE A 1 94 ? -0.637 -1.108 -2.202 1.00 90.69 94 ILE A N 1
ATOM 676 C CA . ILE A 1 94 ? 0.559 -0.955 -3.031 1.00 90.69 94 ILE A CA 1
ATOM 677 C C . ILE A 1 94 ? 0.442 0.393 -3.728 1.00 90.69 94 ILE A C 1
ATOM 679 O O . ILE A 1 94 ? -0.604 0.701 -4.307 1.00 90.69 94 ILE A O 1
ATOM 683 N N . ARG A 1 95 ? 1.485 1.216 -3.635 1.00 84.81 95 ARG A N 1
ATOM 684 C CA . ARG A 1 95 ? 1.512 2.506 -4.325 1.00 84.81 95 ARG A CA 1
ATOM 685 C C . ARG A 1 95 ? 1.776 2.310 -5.816 1.00 84.81 95 ARG A C 1
ATOM 687 O O . ARG A 1 95 ? 2.432 1.352 -6.210 1.00 84.81 95 ARG A O 1
ATOM 694 N N . GLY A 1 96 ? 1.316 3.259 -6.620 1.00 76.25 96 GLY A N 1
ATOM 695 C CA . GLY A 1 96 ? 1.785 3.423 -7.993 1.00 76.25 96 GLY A CA 1
ATOM 696 C C . GLY A 1 96 ? 2.991 4.362 -8.081 1.00 76.25 96 GLY A C 1
ATOM 697 O O . GLY A 1 96 ? 3.393 4.985 -7.096 1.00 76.25 96 GLY A O 1
ATOM 698 N N . THR A 1 97 ? 3.504 4.505 -9.291 1.00 68.25 97 THR A N 1
ATOM 699 C CA . THR A 1 97 ? 4.624 5.357 -9.695 1.00 68.25 97 THR A CA 1
ATOM 700 C C . THR A 1 97 ? 4.442 6.832 -9.286 1.00 68.25 97 THR A C 1
ATOM 702 O O . THR A 1 97 ? 3.380 7.420 -9.512 1.00 68.25 97 THR A O 1
ATOM 705 N N . GLU A 1 98 ? 5.463 7.449 -8.672 1.00 63.28 98 GLU A N 1
ATOM 706 C CA . GLU A 1 98 ? 5.420 8.841 -8.173 1.00 63.28 98 GLU A CA 1
ATOM 707 C C . GLU A 1 98 ? 5.871 9.875 -9.234 1.00 63.28 98 GLU A C 1
ATOM 709 O O . GLU A 1 98 ? 5.485 11.047 -9.157 1.00 63.28 98 GLU A O 1
ATOM 714 N N . GLY A 1 99 ? 6.649 9.474 -10.251 1.00 58.97 99 GLY A N 1
ATOM 715 C CA . GLY A 1 99 ? 7.210 10.364 -11.270 1.00 58.97 99 GLY A CA 1
ATOM 716 C C . GLY A 1 99 ? 6.462 10.387 -12.611 1.00 58.97 99 GLY A C 1
ATOM 717 O O . GLY A 1 99 ? 6.284 9.377 -13.277 1.00 58.97 99 GLY A O 1
ATOM 718 N N . TRP A 1 100 ? 6.126 11.583 -13.104 1.00 49.56 100 TRP A N 1
ATOM 719 C CA . TRP A 1 100 ? 5.586 11.815 -14.459 1.00 49.56 100 TRP A CA 1
ATOM 720 C C . TRP A 1 100 ? 6.511 11.370 -15.614 1.00 49.56 100 TRP A C 1
ATOM 722 O O . TRP A 1 100 ? 6.026 11.151 -16.721 1.00 49.56 100 TRP A O 1
ATOM 732 N N . LEU A 1 101 ? 7.825 11.254 -15.380 1.00 51.50 101 LEU A N 1
ATOM 733 C CA . LEU A 1 101 ? 8.787 10.740 -16.367 1.00 51.50 101 LEU A CA 1
ATOM 734 C C . LEU A 1 101 ? 8.774 9.208 -16.454 1.00 51.50 101 LEU A C 1
ATOM 736 O O . LEU A 1 101 ? 8.923 8.679 -17.551 1.00 51.50 101 LEU A O 1
ATOM 740 N N . GLU A 1 102 ? 8.526 8.516 -15.340 1.00 52.16 102 GLU A N 1
ATOM 741 C CA . GLU A 1 102 ? 8.313 7.064 -15.319 1.00 52.16 102 GLU A CA 1
ATOM 742 C C . GLU A 1 102 ? 7.001 6.710 -16.040 1.00 52.16 102 GLU A C 1
ATOM 744 O O . GLU A 1 102 ? 6.983 5.802 -16.858 1.00 52.16 102 GLU A O 1
ATOM 749 N N . TRP A 1 103 ? 5.947 7.526 -15.890 1.00 55.41 103 TRP A N 1
ATOM 750 C CA . TRP A 1 103 ? 4.666 7.363 -16.604 1.00 55.41 103 TRP A CA 1
ATOM 751 C C . TRP A 1 103 ? 4.765 7.332 -18.141 1.00 55.41 103 TRP A C 1
ATOM 753 O O . TRP A 1 103 ? 3.914 6.740 -18.803 1.00 55.41 103 TRP A O 1
ATOM 763 N N . ILE A 1 104 ? 5.754 8.010 -18.736 1.00 53.03 104 ILE A N 1
ATOM 764 C CA . ILE A 1 104 ? 5.944 8.030 -20.199 1.00 53.03 104 ILE A CA 1
ATOM 765 C C . ILE A 1 104 ? 6.552 6.706 -20.694 1.00 53.03 104 ILE A C 1
ATOM 767 O O . ILE A 1 104 ? 6.337 6.342 -21.850 1.00 53.03 104 ILE A O 1
ATOM 771 N N . HIS A 1 105 ? 7.259 5.982 -19.824 1.00 50.91 105 HIS A N 1
ATOM 772 C CA . HIS A 1 105 ? 7.853 4.674 -20.102 1.00 50.91 105 HIS A CA 1
ATOM 773 C C . HIS A 1 105 ? 7.001 3.501 -19.575 1.00 50.91 105 HIS A C 1
ATOM 775 O O . HIS A 1 105 ? 6.971 2.465 -20.229 1.00 50.91 105 HIS A O 1
ATOM 781 N N . ASP A 1 106 ? 6.177 3.705 -18.535 1.00 50.38 106 ASP A N 1
ATOM 782 C CA . ASP A 1 106 ? 5.076 2.806 -18.112 1.00 50.38 106 ASP A CA 1
ATOM 783 C C . ASP A 1 106 ? 4.018 2.601 -19.218 1.00 50.38 106 ASP A C 1
ATOM 785 O O . ASP A 1 106 ? 3.114 1.778 -19.092 1.00 50.38 106 ASP A O 1
ATOM 789 N N . ALA A 1 107 ? 4.116 3.341 -20.327 1.00 50.44 107 ALA A N 1
ATOM 790 C CA . ALA A 1 107 ? 3.289 3.151 -21.510 1.00 50.44 107 ALA A CA 1
ATOM 791 C C . ALA A 1 107 ? 3.679 1.922 -22.358 1.00 50.44 107 ALA A C 1
ATOM 793 O O . ALA A 1 107 ? 3.105 1.733 -23.438 1.00 50.44 107 ALA A O 1
ATOM 794 N N . ASP A 1 108 ? 4.615 1.086 -21.897 1.00 56.94 108 ASP A N 1
ATOM 795 C CA . ASP A 1 108 ? 4.897 -0.217 -22.501 1.00 56.94 108 ASP A CA 1
ATOM 796 C C . ASP A 1 108 ? 3.850 -1.263 -22.069 1.00 56.94 108 ASP A C 1
ATOM 798 O O . ASP A 1 108 ? 4.107 -2.243 -21.373 1.00 56.94 108 ASP A O 1
ATOM 802 N N . PHE A 1 109 ? 2.608 -1.045 -22.512 1.00 60.91 109 PHE A N 1
ATOM 803 C CA . PHE A 1 109 ? 1.462 -1.946 -22.315 1.00 60.91 109 PHE A CA 1
ATOM 804 C C . PHE A 1 109 ? 1.554 -3.223 -23.172 1.00 60.91 109 PHE A C 1
ATOM 806 O O . PHE A 1 109 ? 0.534 -3.845 -23.500 1.00 60.91 109 PHE A O 1
ATOM 813 N N . LEU A 1 110 ? 2.756 -3.586 -23.630 1.00 66.56 110 LEU A N 1
ATOM 814 C CA . LEU A 1 110 ? 2.959 -4.795 -24.406 1.00 66.56 110 LEU A CA 1
ATOM 815 C C . LEU A 1 110 ? 2.581 -5.993 -23.541 1.00 66.56 110 LEU A C 1
ATOM 817 O O . LEU A 1 110 ? 3.056 -6.185 -22.426 1.00 66.56 110 LEU A O 1
ATOM 821 N N . GLN A 1 111 ? 1.669 -6.796 -24.073 1.00 75.25 111 GLN A N 1
ATOM 822 C CA . GLN A 1 111 ? 1.238 -8.015 -23.418 1.00 75.25 111 GLN A CA 1
ATOM 823 C C . GLN A 1 111 ? 2.303 -9.091 -23.620 1.00 75.25 111 GLN A C 1
ATOM 825 O O . GLN A 1 111 ? 2.496 -9.577 -24.737 1.00 75.25 111 GLN A O 1
ATOM 830 N N . VAL A 1 112 ? 2.952 -9.500 -22.537 1.00 77.38 112 VAL A N 1
ATOM 831 C CA . VAL A 1 112 ? 3.891 -10.624 -22.497 1.00 77.38 112 VAL A CA 1
ATOM 832 C C . VAL A 1 112 ? 3.251 -11.811 -21.780 1.00 77.38 112 VAL A C 1
ATOM 834 O O . VAL A 1 112 ? 2.394 -11.620 -20.919 1.00 77.38 112 VAL A O 1
ATOM 837 N N . PRO A 1 113 ? 3.577 -13.068 -22.125 1.00 83.00 113 PRO A N 1
ATOM 838 C CA . PRO A 1 113 ? 3.088 -14.213 -21.364 1.00 83.00 113 PRO A CA 1
ATOM 839 C C . PRO A 1 113 ? 3.500 -14.094 -19.894 1.00 83.00 113 PRO A C 1
ATOM 841 O O . PRO A 1 113 ? 4.673 -13.862 -19.619 1.00 83.00 113 PRO A O 1
ATOM 844 N N . CYS A 1 114 ? 2.560 -14.295 -18.965 1.00 78.00 114 CYS A N 1
ATOM 845 C CA . CYS A 1 114 ? 2.838 -14.201 -17.531 1.00 78.00 114 CYS A CA 1
ATOM 846 C C . CYS A 1 114 ? 3.995 -15.145 -17.144 1.00 78.00 114 CYS A C 1
ATOM 848 O O . CYS A 1 114 ? 3.822 -16.369 -17.226 1.00 78.00 114 CYS A O 1
ATOM 850 N N . PRO A 1 115 ? 5.164 -14.630 -16.716 1.00 75.31 115 PRO A N 1
ATOM 851 C CA . PRO A 1 115 ? 6.352 -15.466 -16.564 1.00 75.31 115 PRO A CA 1
ATOM 852 C C . PRO A 1 115 ? 6.342 -16.275 -15.262 1.00 75.31 115 PRO A C 1
ATOM 854 O O . PRO A 1 115 ? 7.046 -17.278 -15.148 1.00 75.31 115 PRO A O 1
ATOM 857 N N . PHE A 1 116 ? 5.513 -15.882 -14.294 1.00 77.94 116 PHE A N 1
ATOM 858 C CA . PHE A 1 116 ? 5.468 -16.474 -12.954 1.00 77.94 116 PHE A CA 1
ATOM 859 C C . PHE A 1 116 ? 4.267 -17.397 -12.704 1.00 77.94 116 PHE A C 1
ATOM 861 O O . PHE A 1 116 ? 4.295 -18.168 -11.743 1.00 77.94 116 PHE A O 1
ATOM 868 N N . LEU A 1 117 ? 3.231 -17.381 -13.554 1.00 76.75 117 LEU A N 1
ATOM 869 C CA . LEU A 1 117 ? 2.072 -18.266 -13.407 1.00 76.75 117 LEU A CA 1
ATOM 870 C C . LEU A 1 117 ? 1.655 -18.892 -14.742 1.00 76.75 117 LEU A C 1
ATOM 872 O O . LEU A 1 117 ? 0.987 -18.284 -15.579 1.00 76.75 117 LEU A O 1
ATOM 876 N N . ALA A 1 118 ? 2.018 -20.165 -14.917 1.00 81.44 118 ALA A N 1
ATOM 877 C CA . ALA A 1 118 ? 1.681 -20.926 -16.112 1.00 81.44 118 ALA A CA 1
ATOM 878 C C . ALA A 1 118 ? 0.159 -20.995 -16.320 1.00 81.44 118 ALA A C 1
ATOM 880 O O . ALA A 1 118 ? -0.589 -21.416 -15.438 1.00 81.44 118 ALA A O 1
ATOM 881 N N . GLY A 1 119 ? -0.294 -20.607 -17.514 1.00 82.06 119 GLY A N 1
ATOM 882 C CA . GLY A 1 119 ? -1.713 -20.605 -17.874 1.00 82.06 119 GLY A CA 1
ATOM 883 C C . GLY A 1 119 ? -2.496 -19.364 -17.431 1.00 82.06 119 GLY A C 1
ATOM 884 O O . GLY A 1 119 ? -3.687 -19.297 -17.718 1.00 82.06 119 GLY A O 1
ATOM 885 N N . ALA A 1 120 ? -1.856 -18.368 -16.803 1.00 80.62 120 ALA A N 1
ATOM 886 C CA . ALA A 1 120 ? -2.503 -17.109 -16.410 1.00 80.62 120 ALA A CA 1
ATOM 887 C C . ALA A 1 120 ? -2.782 -16.144 -17.579 1.00 80.62 120 ALA A C 1
ATOM 889 O O . ALA A 1 120 ? -3.406 -15.106 -17.385 1.00 80.62 120 ALA A O 1
ATOM 890 N N . GLY A 1 121 ? -2.349 -16.486 -18.796 1.00 85.06 121 GLY A N 1
ATOM 891 C CA . GLY A 1 121 ? -2.490 -15.629 -19.970 1.00 85.06 121 GLY A CA 1
ATOM 892 C C . GLY A 1 121 ? -1.321 -14.658 -20.109 1.00 85.06 121 GLY A C 1
ATOM 893 O O . GLY A 1 121 ? -0.169 -15.057 -19.934 1.00 85.06 121 GLY A O 1
ATOM 894 N N . HIS A 1 122 ? -1.623 -13.412 -20.471 1.00 80.94 122 HIS A N 1
ATOM 895 C CA . HIS A 1 122 ? -0.627 -12.359 -20.652 1.00 80.94 122 HIS A CA 1
ATOM 896 C C . HIS A 1 122 ? -0.744 -11.309 -19.544 1.00 80.94 122 HIS A C 1
ATOM 898 O O . HIS A 1 122 ? -1.833 -11.058 -19.028 1.00 80.94 122 HIS A O 1
ATOM 904 N N . THR A 1 123 ? 0.384 -10.707 -19.210 1.00 73.38 123 THR A N 1
ATOM 905 C CA . THR A 1 123 ? 0.568 -9.590 -18.285 1.00 73.38 123 THR A CA 1
ATOM 906 C C . THR A 1 123 ? 1.196 -8.427 -19.043 1.00 73.38 123 THR A C 1
ATOM 908 O O . THR A 1 123 ? 1.740 -8.616 -20.128 1.00 73.38 123 THR A O 1
ATOM 911 N N . GLU A 1 124 ? 1.085 -7.220 -18.507 1.00 68.19 124 GLU A N 1
ATOM 912 C CA . GLU A 1 124 ? 1.797 -6.069 -19.064 1.00 68.19 124 GLU A CA 1
ATOM 913 C C . GLU A 1 124 ? 3.288 -6.170 -18.716 1.00 68.19 124 GLU A C 1
ATOM 915 O O . GLU A 1 124 ? 3.621 -6.500 -17.576 1.00 68.19 124 GLU A O 1
ATOM 920 N N . ASP A 1 125 ? 4.157 -5.911 -19.698 1.00 63.06 125 ASP A N 1
ATOM 921 C CA . ASP A 1 125 ? 5.621 -6.025 -19.582 1.00 63.06 125 ASP A CA 1
ATOM 922 C C . ASP A 1 125 ? 6.176 -5.168 -18.435 1.00 63.06 125 ASP A C 1
ATOM 924 O O . ASP A 1 125 ? 7.047 -5.601 -17.693 1.00 63.06 125 ASP A O 1
ATOM 928 N N . GLY A 1 126 ? 5.585 -3.992 -18.192 1.00 59.19 126 GLY A N 1
ATOM 929 C CA . GLY A 1 126 ? 5.971 -3.119 -17.077 1.00 59.19 126 GLY A CA 1
ATOM 930 C C . GLY A 1 126 ? 5.769 -3.713 -15.671 1.00 59.19 126 GLY A C 1
ATOM 931 O O . GLY A 1 126 ? 6.342 -3.201 -14.714 1.00 59.19 126 GLY A O 1
ATOM 932 N N . PHE A 1 127 ? 4.989 -4.790 -15.519 1.00 57.97 127 PHE A N 1
ATOM 933 C CA . PHE A 1 127 ? 4.739 -5.448 -14.228 1.00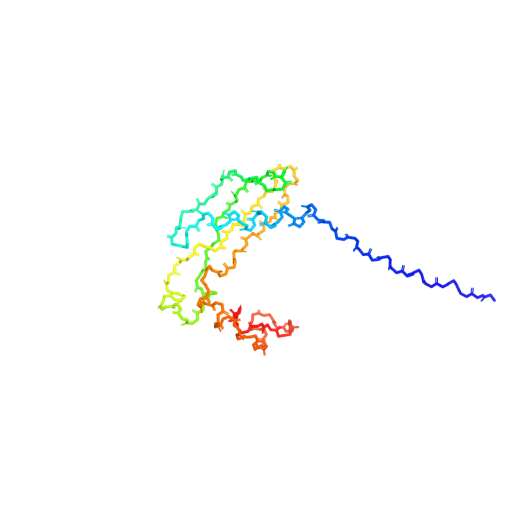 57.97 127 PHE A CA 1
ATOM 934 C C . PHE A 1 127 ? 5.448 -6.808 -14.080 1.00 57.97 127 PHE A C 1
ATOM 936 O O . PHE A 1 127 ? 5.193 -7.503 -13.088 1.00 57.97 127 PHE A O 1
ATOM 943 N N . THR A 1 128 ? 6.276 -7.231 -15.049 1.00 52.16 128 THR A N 1
ATOM 944 C CA . THR A 1 128 ? 6.883 -8.580 -15.095 1.00 52.16 128 THR A CA 1
ATOM 945 C C . THR A 1 128 ? 8.352 -8.591 -15.477 1.00 52.16 128 THR A C 1
ATOM 947 O O . THR A 1 128 ? 9.050 -9.519 -15.010 1.00 52.16 128 THR A O 1
#

Sequence (128 aa):
MAEPEPAMPTPSTVNVTQAIQFAQLVNATYATLPGDLTNRAGQALSAGGVDYTVVTTIYANDLATDMDPSRADDEVSIGLICQEDKTGDVAIAIRGTEGWLEWIHDADFLQVPCPFLAGAGHTEDGFT

pLDDT: mean 80.29, std 15.93, range [49.56, 98.44]

Foldseek 3Di:
DDDDDDDDDDDDDDPVLVVQQLVQQLVVLVVAFFQPPDWQAQDWDGGSNWIKGWRTWDWAQCLPPPPPPCRVPDITGFWTWIATPPPRDIDTHGYDDPDPVSVVVLVQQDWDQDPPDPPPGTDRPSRD